Protein AF-A0A2K3MFC3-F1 (afdb_monomer)

Foldseek 3Di:
DALVVQQPDPPFHKAQQQDDPVQFDADPVRDTHGHDSVPIDTLPDDDPDQDDDDDPSCPLFDVCSVVVHDDDNCRVVSSVVVRCVVVVVVVVVVVVVVVVVVPPDPPDDDDDDDDDDDDD

Solvent-accessible surface area (backbone atoms only — not comparable to full-atom values): 7771 Å² total; per-residue (Å²): 109,66,69,58,54,35,50,68,34,79,100,45,30,40,34,51,75,57,55,48,72,89,30,52,41,70,48,98,88,67,50,79,41,80,47,71,64,90,69,41,45,47,72,81,55,84,70,97,66,80,84,80,76,62,79,79,67,44,79,38,50,32,69,48,61,75,69,71,48,90,81,65,65,62,41,46,53,49,9,49,52,52,50,49,61,62,52,50,62,57,57,56,52,58,52,56,57,56,58,66,66,70,72,79,80,84,84,86,82,81,90,79,90,88,84,84,90,85,90,131

Sequence (120 aa):
RGVGYLHENKPSPIIHRDLEPSNILRDDSGHLKVADFGVSKLLAVKEDKPLTCQDTSCRYVAPEVFKQEEYDTKVDVFSFALILQEVTPLLIQELRVKDARCSDSSFLDSTNPGRGEGNS

Secondary structure (DSSP, 8-state):
-HHHHHHT-SSS-EE-----GGGEEE-TTS-EEE---TT-EETTS--SS-----GGGGGGS-HHHHTT----THHHHHHHHHHHHHHHHHHHHHHHHHHHTSSSS---------------

Nearest PDB structures (foldseek):
  8peh-assembly1_B  TM=8.263E-01  e=2.819E-05  Lotus japonicus
  2xyn-assembly2_B  TM=8.200E-01  e=1.642E-03  Homo sapiens
  8udu-assembly2_B  TM=8.231E-01  e=3.460E-03  Homo sapiens
  3kf4-assembly1_A  TM=7.398E-01  e=1.253E-03  Mus musculus
  2qoh-assembly2_B  TM=7.504E-01  e=2.305E-03  Mus musculus

Radius of gyration: 27.28 Å; Cα contacts (8 Å, |Δi|>4): 113; chains: 1; bounding box: 63×29×90 Å

InterPro domains:
  IPR000719 Protein kinase domain [PF00069] (1-87)
  IPR000719 Protein kinase domain [PS50011] (1-120)
  IPR011009 Protein kinase-like domain superfamily [SSF56112] (1-87)
  IPR051681 Serine/Threonine Kinases and Pseudokinases [PTHR44329] (1-88)

Mean predicted aligned error: 12.66 Å

Structure (mmCIF, N/CA/C/O backbone):
data_AF-A0A2K3MFC3-F1
#
_entry.id   AF-A0A2K3MFC3-F1
#
loop_
_atom_site.group_PDB
_atom_site.id
_atom_site.type_symbol
_atom_site.label_atom_id
_atom_site.label_alt_id
_atom_site.label_comp_id
_atom_site.label_asym_id
_atom_site.label_entity_id
_atom_site.label_seq_id
_atom_site.pdbx_PDB_ins_code
_atom_site.Cartn_x
_atom_site.Cartn_y
_atom_site.Cartn_z
_atom_site.occupancy
_atom_site.B_iso_or_equiv
_atom_site.auth_seq_id
_atom_site.auth_comp_id
_atom_site.auth_asym_id
_atom_site.auth_atom_id
_atom_site.pdbx_PDB_model_num
ATOM 1 N N . ARG A 1 1 ? 1.837 6.239 -6.730 1.00 81.44 1 ARG A N 1
ATOM 2 C CA . ARG A 1 1 ? 0.476 6.810 -6.904 1.00 81.44 1 ARG A CA 1
ATOM 3 C C . ARG A 1 1 ? -0.606 5.907 -6.310 1.00 81.44 1 ARG A C 1
ATOM 5 O O . ARG A 1 1 ? -1.406 6.442 -5.570 1.00 81.44 1 ARG A O 1
ATOM 12 N N . GLY A 1 2 ? -0.608 4.587 -6.553 1.00 90.75 2 GLY A N 1
ATOM 13 C CA . GLY A 1 2 ? -1.617 3.667 -5.988 1.00 90.75 2 GLY A CA 1
ATOM 14 C C . GLY A 1 2 ? -1.753 3.725 -4.459 1.00 90.75 2 GLY A C 1
ATOM 15 O O . GLY A 1 2 ? -2.784 4.153 -3.965 1.00 90.75 2 GLY A O 1
ATOM 16 N N . VAL A 1 3 ? -0.694 3.389 -3.714 1.00 93.50 3 VAL A N 1
ATOM 17 C CA . VAL A 1 3 ? -0.711 3.415 -2.233 1.00 93.50 3 VAL A CA 1
ATOM 18 C C . VAL A 1 3 ? -1.035 4.809 -1.676 1.00 93.50 3 VAL A C 1
ATOM 20 O O . VAL A 1 3 ? -1.882 4.946 -0.804 1.00 93.50 3 VAL A O 1
ATOM 23 N N . GLY A 1 4 ? -0.437 5.861 -2.248 1.00 94.88 4 GLY A N 1
ATOM 24 C CA . GLY A 1 4 ? -0.735 7.243 -1.850 1.00 94.88 4 GLY A CA 1
ATOM 25 C C . GLY A 1 4 ? -2.217 7.608 -1.993 1.00 94.88 4 GLY A C 1
ATOM 26 O O . GLY A 1 4 ? -2.772 8.236 -1.101 1.00 94.88 4 GLY A O 1
ATOM 27 N N . TYR A 1 5 ? -2.887 7.138 -3.050 1.00 95.25 5 TYR A N 1
ATOM 28 C CA . TYR A 1 5 ? -4.325 7.355 -3.234 1.00 95.25 5 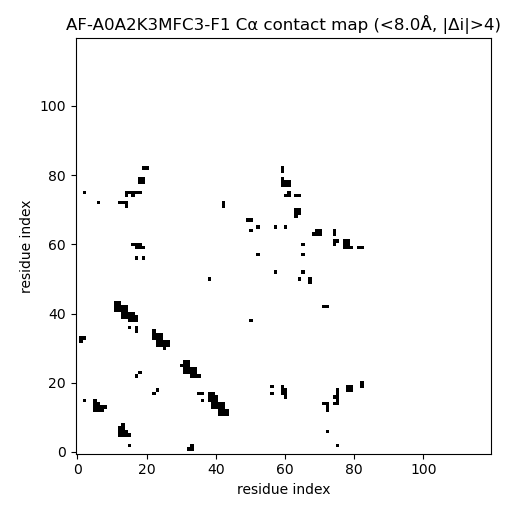TYR A CA 1
ATOM 29 C C . TYR A 1 5 ? -5.167 6.711 -2.120 1.00 95.25 5 TYR A C 1
ATOM 31 O O . TYR A 1 5 ? -6.134 7.312 -1.659 1.00 95.25 5 TYR A O 1
ATOM 39 N N . LEU A 1 6 ? -4.784 5.519 -1.648 1.00 95.25 6 LEU A N 1
ATOM 40 C CA . LEU A 1 6 ? -5.455 4.858 -0.521 1.00 95.25 6 LEU A CA 1
ATOM 41 C C . LEU A 1 6 ? -5.282 5.656 0.777 1.00 95.25 6 LEU A C 1
ATOM 43 O O . LEU A 1 6 ? -6.235 5.850 1.531 1.00 95.25 6 LEU A O 1
ATOM 47 N N . HIS A 1 7 ? -4.071 6.160 1.016 1.00 95.88 7 HIS A N 1
ATOM 48 C CA . HIS A 1 7 ? -3.730 6.904 2.231 1.00 95.88 7 HIS A CA 1
ATOM 49 C C . HIS A 1 7 ? -4.354 8.304 2.266 1.00 95.88 7 HIS A C 1
ATOM 51 O O . HIS A 1 7 ? -4.666 8.812 3.338 1.00 95.88 7 HIS A O 1
ATOM 57 N N . GLU A 1 8 ? -4.580 8.914 1.104 1.00 96.00 8 GLU A N 1
ATOM 58 C CA . GLU A 1 8 ? -5.242 10.216 0.958 1.00 96.00 8 GLU A CA 1
ATOM 59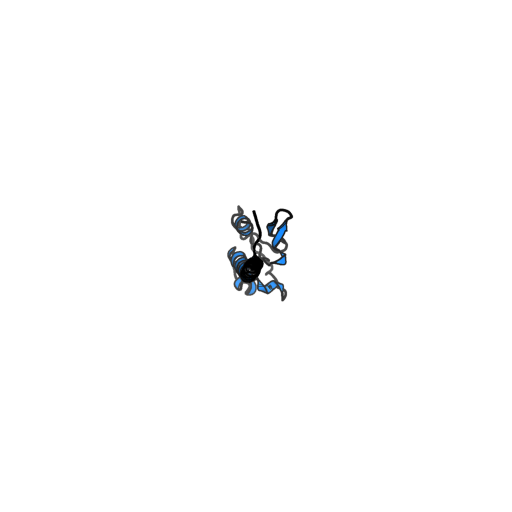 C C . GLU A 1 8 ? -6.780 10.125 0.968 1.00 96.00 8 GLU A C 1
ATOM 61 O O . GLU A 1 8 ? -7.459 11.157 0.921 1.00 96.00 8 GLU A O 1
ATOM 66 N N . ASN A 1 9 ? -7.345 8.912 1.044 1.00 94.62 9 ASN A N 1
ATOM 67 C CA . ASN A 1 9 ? -8.788 8.698 1.061 1.00 94.62 9 ASN A CA 1
ATOM 68 C C . ASN A 1 9 ? -9.470 9.456 2.215 1.00 94.62 9 ASN A C 1
ATOM 70 O O . ASN A 1 9 ? -8.984 9.500 3.348 1.00 94.62 9 ASN A O 1
ATOM 74 N N . LYS A 1 10 ? -10.644 10.030 1.931 1.00 91.94 10 LYS A N 1
ATOM 75 C CA . LYS A 1 10 ? -11.470 10.766 2.899 1.00 91.94 10 LYS A CA 1
ATOM 76 C C . LYS A 1 10 ? -12.835 10.087 3.051 1.00 91.94 10 LYS A C 1
ATOM 78 O O . LYS A 1 10 ? -13.364 9.593 2.059 1.00 91.94 10 LYS A O 1
ATOM 83 N N . PRO A 1 11 ? -13.435 10.073 4.257 1.00 91.88 11 PRO A N 1
ATOM 84 C CA . PRO A 1 11 ? -13.025 10.785 5.475 1.00 91.88 11 PRO A CA 1
ATOM 85 C C . PRO A 1 11 ? -11.894 10.111 6.265 1.00 91.88 11 PRO A C 1
ATOM 87 O O . PRO A 1 11 ? -11.382 10.711 7.206 1.00 91.88 11 PRO A O 1
ATOM 90 N N . SER A 1 12 ? -11.506 8.887 5.904 1.00 93.00 12 SER A N 1
ATOM 91 C CA . SER A 1 12 ? -10.476 8.126 6.609 1.00 93.00 12 SER A CA 1
ATOM 92 C C . SER A 1 12 ? -9.532 7.424 5.626 1.00 93.00 12 SER A C 1
ATOM 94 O O . SER A 1 12 ? -10.026 6.850 4.648 1.00 93.00 12 SER A O 1
ATOM 96 N N . PRO A 1 13 ? -8.212 7.421 5.894 1.00 96.06 13 PRO A N 1
ATOM 97 C CA . PRO A 1 13 ? -7.241 6.660 5.117 1.00 96.06 13 PRO A CA 1
ATOM 98 C C . PRO A 1 13 ? -7.575 5.168 5.063 1.00 96.06 13 PRO A C 1
ATOM 100 O O . PRO A 1 13 ? -8.015 4.583 6.058 1.00 96.06 13 PRO A O 1
ATOM 103 N N . ILE A 1 14 ? -7.314 4.550 3.913 1.00 95.44 14 ILE A N 1
ATOM 104 C CA . ILE A 1 14 ? -7.379 3.099 3.724 1.00 95.44 14 ILE A CA 1
ATOM 105 C C . ILE A 1 14 ? -5.962 2.543 3.842 1.00 95.44 14 ILE A C 1
ATOM 107 O O . ILE A 1 14 ? -5.054 3.029 3.175 1.00 95.44 14 ILE A O 1
ATOM 111 N N . ILE A 1 15 ? -5.782 1.518 4.668 1.00 95.12 15 ILE A N 1
ATOM 112 C CA . ILE A 1 15 ? -4.528 0.777 4.825 1.00 95.12 15 ILE A CA 1
ATOM 113 C C . ILE A 1 15 ? -4.698 -0.572 4.132 1.00 95.12 15 ILE A C 1
ATOM 115 O O . ILE A 1 15 ? -5.662 -1.284 4.422 1.00 95.12 15 ILE A O 1
ATOM 119 N N . HIS A 1 16 ? -3.776 -0.921 3.237 1.00 94.94 16 HIS A N 1
ATOM 120 C CA . HIS A 1 16 ? -3.846 -2.147 2.447 1.00 94.94 16 HIS A CA 1
ATOM 121 C C . HIS A 1 16 ? -3.553 -3.397 3.284 1.00 94.94 16 HIS A C 1
ATOM 123 O O . HIS A 1 16 ? -4.322 -4.354 3.249 1.00 94.94 16 HIS A O 1
ATOM 129 N N . ARG A 1 17 ? -2.469 -3.352 4.073 1.00 92.31 17 ARG A N 1
ATOM 130 C CA . ARG A 1 17 ? -1.980 -4.388 5.009 1.00 92.31 17 ARG A CA 1
ATOM 131 C C . ARG A 1 17 ? -1.459 -5.691 4.402 1.00 92.31 17 ARG A C 1
ATOM 133 O O . ARG A 1 17 ? -0.820 -6.444 5.125 1.00 92.31 17 ARG 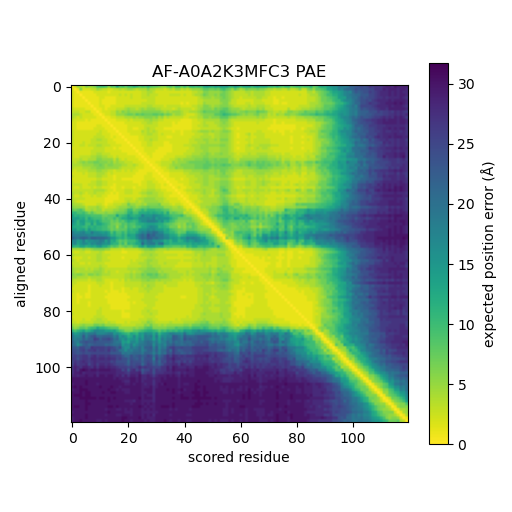A O 1
ATOM 140 N N . ASP A 1 18 ? -1.667 -5.909 3.107 1.00 91.56 18 ASP A N 1
ATOM 141 C CA . ASP A 1 18 ? -1.151 -7.079 2.377 1.00 91.56 18 ASP A CA 1
ATOM 142 C C . ASP A 1 18 ? -0.433 -6.688 1.079 1.00 91.56 18 ASP A C 1
ATOM 144 O O . ASP A 1 18 ? -0.768 -7.112 -0.025 1.00 91.56 18 ASP A O 1
ATOM 148 N N . LEU A 1 19 ? 0.488 -5.728 1.181 1.00 93.31 19 LEU A N 1
ATOM 149 C CA . LEU A 1 19 ? 1.302 -5.335 0.034 1.00 93.31 19 LEU A CA 1
ATOM 150 C C . LEU A 1 19 ? 2.461 -6.315 -0.136 1.00 93.31 19 LEU A C 1
ATOM 152 O O . LEU A 1 19 ? 3.447 -6.258 0.593 1.00 93.31 19 LEU A O 1
ATOM 156 N N . GLU A 1 20 ? 2.364 -7.144 -1.166 1.00 91.56 20 GLU A N 1
ATOM 157 C CA . GLU A 1 20 ? 3.417 -8.052 -1.613 1.00 91.56 20 GLU A CA 1
ATOM 158 C C . GLU A 1 20 ? 3.505 -8.077 -3.152 1.00 91.56 20 GLU A C 1
ATOM 160 O O . GLU A 1 20 ? 2.584 -7.604 -3.828 1.00 91.56 20 GLU A O 1
ATOM 165 N N . PRO A 1 21 ? 4.600 -8.588 -3.750 1.00 91.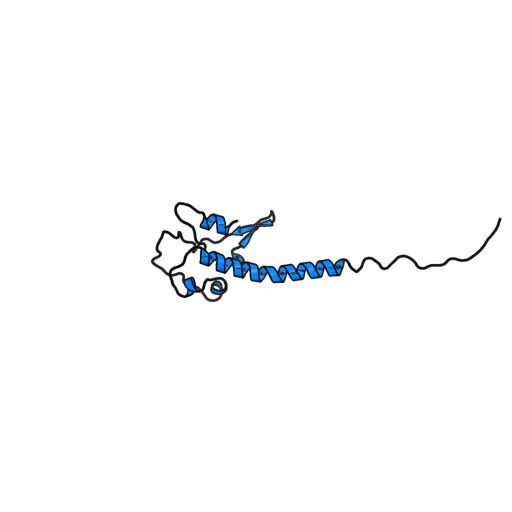19 21 PRO A N 1
ATOM 166 C CA . PRO A 1 21 ? 4.781 -8.568 -5.200 1.00 91.19 21 PRO A CA 1
ATOM 167 C C . PRO A 1 21 ? 3.648 -9.229 -5.999 1.00 91.19 21 PRO A C 1
ATOM 169 O O . PRO A 1 21 ? 3.335 -8.743 -7.085 1.00 91.19 21 PRO A O 1
ATOM 172 N N . SER A 1 22 ? 3.000 -10.282 -5.485 1.00 90.81 22 SER A N 1
ATOM 173 C CA . SER A 1 22 ? 1.860 -10.929 -6.162 1.00 90.81 22 SER A CA 1
ATOM 174 C C . SER A 1 22 ? 0.622 -10.034 -6.246 1.00 90.81 22 SER A C 1
ATOM 176 O O . SER A 1 22 ? -0.179 -10.189 -7.167 1.00 90.81 22 SER A O 1
ATOM 178 N N . ASN A 1 23 ? 0.496 -9.069 -5.332 1.00 93.12 23 ASN A N 1
ATOM 179 C CA . ASN A 1 23 ? -0.620 -8.127 -5.251 1.00 93.12 23 ASN A CA 1
ATOM 180 C C . ASN A 1 23 ? -0.354 -6.833 -6.044 1.00 93.12 23 ASN A C 1
ATOM 182 O O . ASN A 1 23 ? -1.180 -5.917 -6.059 1.00 93.12 23 ASN A O 1
ATOM 186 N N . ILE A 1 24 ? 0.778 -6.750 -6.752 1.00 93.19 24 ILE A N 1
ATOM 187 C CA . ILE A 1 24 ? 1.088 -5.669 -7.691 1.00 93.19 24 ILE A CA 1
ATOM 188 C C . ILE A 1 24 ? 0.963 -6.202 -9.120 1.00 93.19 24 ILE A C 1
ATOM 190 O O . ILE A 1 24 ? 1.883 -6.792 -9.683 1.00 93.19 24 ILE 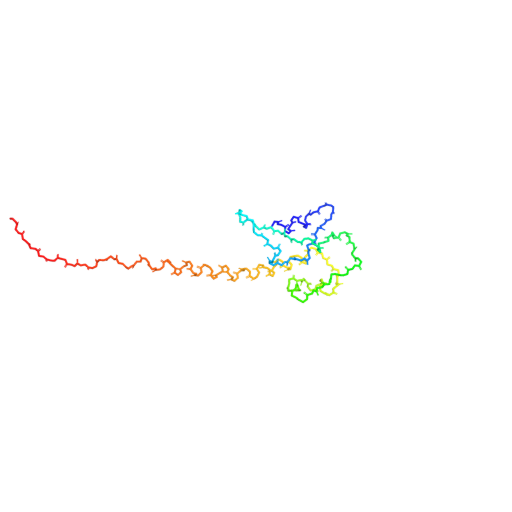A O 1
ATOM 194 N N . LEU A 1 25 ? -0.193 -5.962 -9.734 1.00 93.56 25 LEU A N 1
ATOM 195 C CA . LEU A 1 25 ? -0.508 -6.449 -11.073 1.00 93.56 25 LEU A CA 1
ATOM 196 C C . LEU A 1 25 ? -0.037 -5.471 -12.147 1.00 93.56 25 LEU A C 1
ATOM 198 O O . LEU A 1 25 ? -0.055 -4.256 -11.950 1.00 93.56 25 LEU A O 1
ATOM 202 N N . ARG A 1 26 ? 0.321 -5.995 -13.320 1.00 93.62 26 ARG A N 1
ATOM 203 C CA . ARG A 1 26 ? 0.637 -5.203 -14.514 1.00 93.62 26 ARG A CA 1
ATOM 204 C C . ARG A 1 26 ? -0.489 -5.348 -15.531 1.00 93.62 26 ARG A C 1
ATOM 206 O O . ARG A 1 26 ? -0.849 -6.469 -15.872 1.00 93.62 26 ARG A O 1
ATOM 213 N N . ASP A 1 27 ? -1.034 -4.232 -16.006 1.00 93.00 27 ASP A N 1
ATOM 214 C CA . ASP A 1 27 ? -2.024 -4.245 -17.087 1.00 93.00 27 ASP A CA 1
ATOM 215 C C . ASP A 1 27 ? -1.378 -4.290 -18.485 1.00 93.00 27 ASP A C 1
ATOM 217 O O . ASP A 1 27 ? -0.157 -4.176 -18.628 1.00 93.00 27 ASP A O 1
ATOM 221 N N . ASP A 1 28 ? -2.203 -4.437 -19.527 1.00 94.31 28 ASP A N 1
ATOM 222 C CA . ASP A 1 28 ? -1.751 -4.544 -20.925 1.00 94.31 28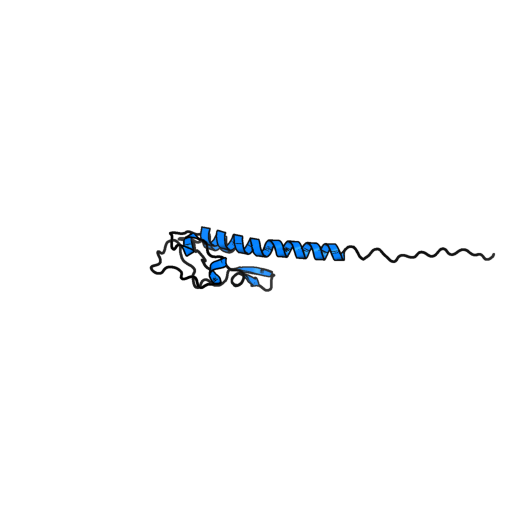 ASP A CA 1
ATOM 223 C C . ASP A 1 28 ? -1.014 -3.290 -21.420 1.00 94.31 28 ASP A C 1
ATOM 225 O O . ASP A 1 28 ? -0.142 -3.367 -22.284 1.00 94.31 28 ASP A O 1
ATOM 229 N N . SER A 1 29 ? -1.319 -2.127 -20.837 1.00 94.69 29 SER A N 1
ATOM 230 C CA . SER A 1 29 ? -0.604 -0.871 -21.099 1.00 94.69 29 SER A CA 1
ATOM 231 C C . SER A 1 29 ? 0.712 -0.743 -20.323 1.00 94.69 29 SER A C 1
ATOM 233 O O . SER A 1 29 ? 1.443 0.232 -20.487 1.00 94.69 29 SER A O 1
ATOM 235 N N . GLY A 1 30 ? 1.043 -1.735 -19.497 1.00 89.62 30 GLY A N 1
ATOM 236 C CA . GLY A 1 30 ? 2.256 -1.780 -18.697 1.00 89.62 30 GLY A CA 1
ATOM 237 C C . GLY A 1 30 ? 2.195 -0.974 -17.402 1.00 89.62 30 GLY A C 1
ATOM 238 O O . GLY A 1 30 ? 3.238 -0.798 -16.770 1.00 89.62 30 GLY A O 1
ATOM 239 N N . HIS A 1 31 ? 1.018 -0.506 -16.984 1.00 91.38 31 HIS A N 1
ATOM 240 C CA . HIS A 1 31 ? 0.842 0.188 -15.714 1.00 91.38 31 HIS A CA 1
ATOM 241 C C . HIS A 1 31 ? 0.704 -0.801 -14.558 1.00 91.38 31 HIS A C 1
ATOM 243 O O . HIS A 1 31 ? 0.047 -1.836 -14.676 1.00 91.38 31 HIS A O 1
ATOM 249 N N . LEU A 1 32 ? 1.295 -0.444 -13.417 1.00 92.19 32 LEU A N 1
ATOM 250 C CA . LEU A 1 32 ? 1.167 -1.208 -12.180 1.00 92.19 32 LEU A CA 1
ATOM 251 C C . LEU A 1 32 ? -0.096 -0.809 -11.409 1.00 92.19 32 LEU A C 1
ATOM 253 O O . LEU A 1 32 ? -0.386 0.382 -11.251 1.00 92.19 32 LEU A O 1
ATOM 257 N N . LYS A 1 33 ? -0.814 -1.804 -10.888 1.00 93.69 33 LYS A N 1
ATOM 258 C CA . LYS A 1 33 ? -2.043 -1.662 -10.102 1.00 93.69 33 LYS A CA 1
ATOM 259 C C . LYS A 1 33 ? -1.935 -2.456 -8.808 1.00 93.69 33 LYS A C 1
ATOM 261 O O . LYS A 1 33 ? -1.431 -3.571 -8.805 1.00 93.69 33 LYS A O 1
ATOM 266 N N . VAL A 1 34 ? -2.427 -1.862 -7.727 1.00 94.56 34 VAL A N 1
ATOM 267 C CA . VAL A 1 34 ? -2.563 -2.537 -6.432 1.00 94.56 34 VAL A CA 1
ATOM 268 C C . VAL A 1 34 ? -3.830 -3.392 -6.473 1.00 94.56 34 VAL A C 1
ATOM 270 O O . VAL A 1 34 ? -4.871 -2.907 -6.926 1.00 94.56 34 VAL A O 1
ATOM 273 N N . ALA A 1 35 ? -3.727 -4.643 -6.045 1.00 93.75 35 A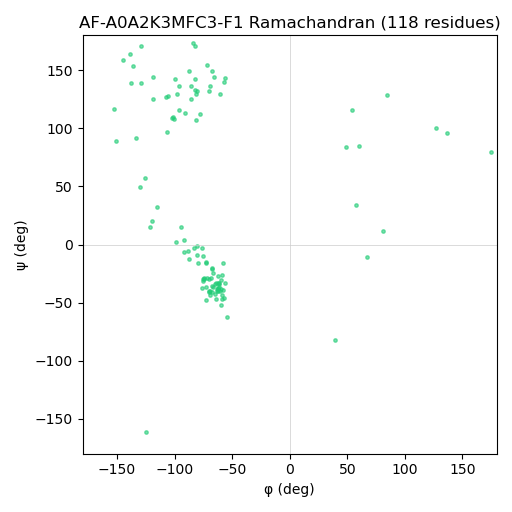LA A N 1
ATOM 274 C CA . ALA A 1 35 ? -4.803 -5.624 -6.004 1.00 93.75 35 ALA A CA 1
ATOM 275 C C . ALA A 1 35 ? -4.894 -6.282 -4.619 1.00 93.75 35 ALA A C 1
ATOM 277 O O . ALA A 1 35 ? -4.006 -6.112 -3.800 1.00 93.75 35 ALA A O 1
ATOM 278 N N . ASP A 1 36 ? -5.968 -7.047 -4.418 1.00 91.88 36 ASP A N 1
ATOM 279 C CA . ASP A 1 36 ? -6.299 -7.783 -3.191 1.00 91.88 36 ASP A CA 1
ATOM 280 C C . ASP A 1 36 ? -6.488 -6.931 -1.921 1.00 91.88 36 ASP A C 1
ATOM 282 O O . ASP A 1 36 ? -5.624 -6.780 -1.066 1.00 91.88 36 ASP A O 1
ATOM 286 N N . PHE A 1 37 ? -7.710 -6.421 -1.765 1.00 93.19 37 PHE A N 1
ATOM 287 C CA . PHE A 1 37 ? -8.123 -5.635 -0.602 1.00 93.19 37 PHE A CA 1
ATOM 288 C C . PHE A 1 37 ? -8.797 -6.491 0.483 1.00 93.19 37 PHE A C 1
ATOM 290 O O . PHE A 1 37 ? -9.469 -5.944 1.362 1.00 93.19 37 PHE A O 1
ATOM 297 N N . GLY A 1 38 ? -8.667 -7.825 0.425 1.00 89.56 38 GLY A N 1
ATOM 298 C CA . GLY A 1 38 ? -9.384 -8.757 1.306 1.00 89.56 38 GLY A CA 1
ATOM 299 C C . GLY A 1 38 ? -9.109 -8.538 2.795 1.00 89.56 38 GLY A C 1
ATOM 300 O O . GLY A 1 38 ? -9.969 -8.807 3.634 1.00 89.56 38 GLY A O 1
ATOM 301 N N . VAL A 1 39 ? -7.941 -7.979 3.111 1.00 89.19 39 VAL A N 1
ATOM 302 C CA . VAL A 1 39 ? -7.533 -7.614 4.470 1.00 89.19 39 VAL A CA 1
ATOM 303 C C . VAL A 1 39 ? -7.251 -6.121 4.621 1.00 89.19 39 VAL A C 1
ATOM 305 O O . VAL A 1 39 ? -6.590 -5.719 5.569 1.00 89.19 39 VAL A O 1
ATOM 308 N N . SER A 1 40 ? -7.746 -5.250 3.745 1.00 92.50 40 SER A N 1
ATOM 309 C CA . SER A 1 40 ? -7.592 -3.800 3.934 1.00 92.50 40 SER A CA 1
ATOM 310 C C . SER A 1 40 ? -8.476 -3.269 5.069 1.00 92.50 40 SER A C 1
ATOM 312 O O . SER A 1 40 ? -9.510 -3.856 5.382 1.00 92.50 40 SER A O 1
ATOM 314 N N . LYS A 1 41 ? -8.096 -2.143 5.691 1.00 91.56 41 LYS A N 1
ATOM 315 C CA . LYS A 1 41 ? -8.922 -1.474 6.717 1.00 91.56 41 LYS A CA 1
ATOM 316 C C . LYS A 1 41 ? -8.990 0.035 6.553 1.00 91.56 41 LYS A C 1
ATOM 318 O O . LYS A 1 41 ? -8.047 0.665 6.084 1.00 91.56 41 LYS A O 1
ATOM 323 N N . LEU A 1 42 ? -10.079 0.626 7.038 1.00 92.94 42 LEU A N 1
ATOM 324 C CA . LEU A 1 42 ? -10.160 2.066 7.284 1.00 92.94 42 LEU A CA 1
ATOM 325 C C . LEU A 1 42 ? -9.497 2.385 8.623 1.00 92.94 42 LEU A C 1
ATOM 327 O O . LEU A 1 42 ? -9.836 1.775 9.634 1.00 92.94 42 LEU A O 1
ATOM 331 N N . LEU A 1 43 ? -8.593 3.363 8.658 1.00 89.12 43 LEU A N 1
ATOM 332 C CA . LEU A 1 43 ? -7.862 3.721 9.880 1.00 89.12 43 LEU A CA 1
ATOM 333 C C . LEU A 1 43 ? -8.794 4.157 11.030 1.00 89.12 43 LEU A C 1
ATOM 335 O O . LEU A 1 43 ? -8.489 3.915 12.192 1.00 89.12 43 LEU A O 1
ATOM 339 N N . ALA A 1 44 ? -9.946 4.762 10.720 1.00 89.31 44 ALA A N 1
ATOM 340 C CA . ALA A 1 44 ? -10.936 5.174 11.719 1.00 89.31 44 ALA A CA 1
ATOM 341 C C . ALA A 1 44 ? -11.717 4.005 12.348 1.00 89.31 44 ALA A C 1
ATOM 343 O O . ALA A 1 44 ? -12.387 4.197 13.363 1.00 89.31 44 ALA A O 1
ATOM 344 N N . VAL A 1 45 ? -11.663 2.810 11.754 1.00 84.38 45 VAL A N 1
ATOM 345 C CA . VAL A 1 45 ? -12.384 1.631 12.237 1.00 84.38 45 VAL A CA 1
ATOM 346 C C . VAL A 1 45 ? -11.434 0.800 13.093 1.00 84.38 45 VAL A C 1
ATOM 348 O O . VAL A 1 45 ? -10.433 0.274 12.603 1.00 84.38 45 VAL A O 1
ATOM 351 N N . LYS A 1 46 ? -11.745 0.680 14.388 1.00 79.00 46 LYS A N 1
ATOM 352 C CA . LYS A 1 46 ? -11.084 -0.305 15.249 1.00 79.00 46 LYS A CA 1
ATOM 353 C C . LYS A 1 46 ? -11.542 -1.698 14.835 1.00 79.00 46 LYS A C 1
ATOM 355 O O . LYS A 1 46 ? -12.733 -1.927 14.657 1.00 79.00 46 LYS A O 1
ATOM 360 N N . GLU A 1 47 ? -10.590 -2.606 14.675 1.00 72.94 47 GLU A N 1
ATOM 361 C CA . GLU A 1 47 ? -10.889 -4.004 14.403 1.00 72.94 47 GLU A CA 1
ATOM 362 C C . GLU A 1 47 ? -10.858 -4.811 15.689 1.00 72.94 47 GLU A C 1
ATOM 364 O O . GLU A 1 47 ? -9.929 -4.694 16.486 1.00 72.94 47 GLU A O 1
ATOM 369 N N . ASP A 1 48 ? -11.854 -5.677 15.843 1.00 69.00 48 ASP A N 1
ATOM 370 C CA . ASP A 1 48 ? -11.947 -6.589 16.982 1.00 69.00 48 ASP A CA 1
ATOM 371 C C . ASP A 1 48 ? -11.042 -7.820 16.820 1.00 69.00 48 ASP A C 1
ATOM 373 O O . ASP A 1 48 ? -10.799 -8.550 17.781 1.00 69.00 48 ASP A O 1
ATOM 377 N N . LYS A 1 49 ? -10.558 -8.083 15.598 1.00 72.00 49 LYS A N 1
ATOM 378 C CA . LYS A 1 49 ? -9.714 -9.237 15.278 1.00 72.00 49 LYS A CA 1
ATOM 379 C C . LYS A 1 49 ? -8.354 -8.777 14.758 1.00 72.00 49 LYS A C 1
ATOM 381 O O . LYS A 1 49 ? -8.319 -8.045 13.771 1.00 72.00 49 LYS A O 1
ATOM 386 N N . PRO A 1 50 ? -7.244 -9.222 15.370 1.00 71.31 50 PRO A N 1
ATOM 387 C CA . PRO A 1 50 ? -5.922 -8.935 14.845 1.00 71.31 50 PRO A CA 1
ATOM 388 C C . PRO A 1 50 ? -5.708 -9.663 13.516 1.00 71.31 50 PRO A C 1
ATOM 390 O O . PRO A 1 50 ? -6.225 -10.762 13.291 1.00 71.31 50 PRO A O 1
ATOM 393 N N . LEU A 1 51 ? -4.897 -9.062 12.647 1.00 76.69 51 LEU A N 1
ATOM 394 C CA . LEU A 1 51 ? -4.431 -9.736 11.443 1.00 76.69 51 LEU A CA 1
ATOM 395 C C . LEU A 1 51 ? -3.636 -10.978 11.830 1.00 76.69 51 LEU A C 1
ATOM 397 O O . LEU A 1 51 ? -2.736 -10.926 12.668 1.00 76.69 51 LEU A O 1
ATOM 401 N N . THR A 1 52 ? -3.993 -12.105 11.224 1.00 68.25 52 THR A N 1
ATOM 402 C CA . THR A 1 52 ? -3.305 -13.373 11.449 1.00 68.25 52 THR A CA 1
ATOM 403 C C . THR A 1 52 ? -2.383 -13.608 10.268 1.00 68.25 52 THR A C 1
ATOM 405 O O . THR A 1 52 ? -2.850 -13.835 9.157 1.00 68.25 52 THR A O 1
ATOM 408 N N . CYS A 1 53 ? -1.078 -13.506 10.496 1.00 66.94 53 CYS A N 1
ATOM 409 C CA . CYS A 1 53 ? -0.102 -13.7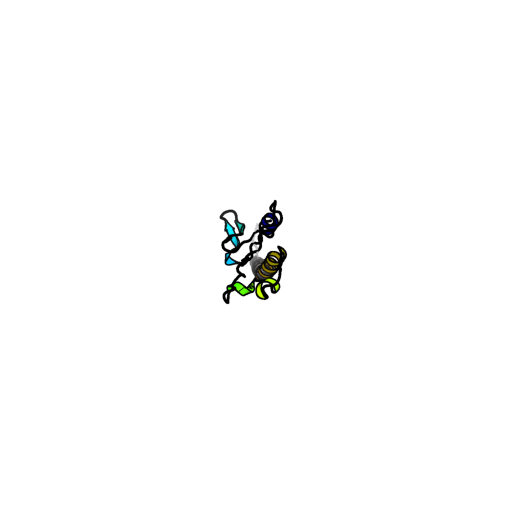18 9.442 1.00 66.94 53 CYS A CA 1
ATOM 410 C C . CYS A 1 53 ? 0.231 -15.211 9.317 1.00 66.94 53 CYS A C 1
ATOM 412 O O . CYS A 1 53 ? 0.605 -15.841 10.308 1.00 66.94 53 CYS A O 1
ATOM 414 N N . GLN A 1 54 ? 0.083 -15.784 8.118 1.00 59.62 54 GLN A N 1
ATOM 415 C CA . GLN A 1 54 ? 0.497 -17.158 7.822 1.00 59.62 54 GLN A CA 1
ATOM 416 C C . GLN A 1 54 ? 1.841 -17.150 7.085 1.00 59.62 54 GLN A C 1
ATOM 418 O O . GLN A 1 54 ? 1.927 -16.767 5.921 1.00 59.62 54 GLN A O 1
ATOM 423 N N . ASP A 1 55 ? 2.875 -17.570 7.815 1.00 59.94 55 ASP A N 1
ATOM 424 C CA . ASP A 1 55 ? 4.218 -17.990 7.388 1.00 59.94 55 ASP A CA 1
ATOM 425 C C . ASP A 1 55 ? 4.862 -17.168 6.246 1.00 59.94 55 ASP A C 1
ATOM 427 O O . ASP A 1 55 ? 5.644 -16.250 6.496 1.00 59.94 55 ASP A O 1
ATOM 431 N N . THR A 1 56 ? 4.533 -17.455 4.983 1.00 58.47 56 THR A N 1
ATOM 432 C CA . THR A 1 56 ? 5.147 -16.825 3.803 1.00 58.47 56 THR A CA 1
ATOM 433 C C . THR A 1 56 ? 4.683 -15.393 3.543 1.00 58.47 56 THR A C 1
ATOM 435 O O . THR A 1 56 ? 5.466 -14.598 3.026 1.00 58.47 56 THR A O 1
ATOM 438 N N . SER A 1 57 ? 3.456 -15.044 3.936 1.00 62.12 57 SER A N 1
ATOM 439 C CA . SER A 1 57 ? 2.884 -13.698 3.742 1.00 62.12 57 SER A CA 1
ATOM 440 C C . SER A 1 57 ? 3.524 -12.659 4.688 1.00 62.12 57 SER A C 1
ATOM 442 O O . SER A 1 57 ? 3.519 -11.459 4.431 1.00 62.12 57 SER A O 1
ATOM 444 N N . CYS A 1 58 ? 4.228 -13.102 5.740 1.00 76.94 58 CYS A N 1
ATOM 445 C CA . CYS A 1 58 ? 4.807 -12.203 6.746 1.00 76.94 58 CYS A CA 1
ATOM 446 C C . CYS A 1 58 ? 6.057 -11.449 6.290 1.00 76.94 58 CYS A C 1
ATOM 448 O O . CYS A 1 58 ? 6.505 -10.543 6.991 1.00 76.94 58 CYS A O 1
ATOM 450 N N . ARG A 1 59 ? 6.638 -11.793 5.132 1.00 88.25 59 ARG A N 1
ATOM 451 C CA . ARG A 1 59 ? 7.891 -11.181 4.662 1.00 88.25 59 ARG A CA 1
ATOM 452 C C . ARG A 1 59 ? 7.776 -9.669 4.483 1.00 88.25 59 ARG A C 1
ATOM 454 O O . ARG A 1 59 ? 8.737 -8.964 4.772 1.00 88.25 59 ARG A O 1
ATOM 461 N N . TYR A 1 60 ? 6.631 -9.192 3.998 1.00 91.38 60 TYR A N 1
ATOM 462 C CA . TYR A 1 60 ? 6.408 -7.774 3.704 1.00 91.38 60 TYR A CA 1
ATOM 463 C C . TYR A 1 60 ? 5.647 -7.054 4.825 1.00 91.38 60 TYR A C 1
ATOM 465 O O . TYR A 1 60 ? 5.369 -5.863 4.710 1.00 91.38 60 TYR A O 1
ATOM 473 N N . VAL A 1 61 ? 5.322 -7.744 5.921 1.00 91.50 61 VAL A N 1
ATOM 474 C CA . VAL A 1 61 ? 4.527 -7.199 7.025 1.00 91.50 61 VAL A CA 1
ATOM 475 C C . VAL A 1 61 ? 5.410 -6.384 7.969 1.00 91.50 61 VAL A C 1
ATOM 477 O O . VAL A 1 61 ? 6.480 -6.827 8.387 1.00 91.50 61 VAL A O 1
ATOM 480 N N . ALA A 1 62 ? 4.948 -5.185 8.326 1.00 92.06 62 ALA A N 1
ATOM 481 C CA . ALA A 1 62 ? 5.647 -4.316 9.266 1.00 92.06 62 ALA A CA 1
ATOM 482 C C . ALA A 1 62 ? 5.698 -4.931 10.682 1.00 92.06 62 ALA A C 1
ATOM 484 O O . ALA A 1 62 ? 4.739 -5.585 11.112 1.00 92.06 62 ALA A O 1
ATOM 485 N N . PRO A 1 63 ? 6.792 -4.734 11.441 1.00 91.56 63 PRO A N 1
ATOM 486 C CA . PRO A 1 63 ? 6.981 -5.388 12.735 1.00 91.56 63 PRO A CA 1
ATOM 487 C C . PRO A 1 63 ? 5.905 -5.022 13.766 1.00 91.56 63 PRO A C 1
ATOM 489 O O . PRO A 1 63 ? 5.532 -5.868 14.573 1.00 91.56 63 PRO A O 1
ATOM 492 N N . GLU A 1 64 ? 5.377 -3.803 13.739 1.00 91.56 64 GLU A N 1
ATOM 493 C CA . GLU A 1 64 ? 4.274 -3.348 14.592 1.00 91.56 64 GLU A CA 1
ATOM 494 C C . GLU A 1 64 ? 2.962 -4.101 14.311 1.00 91.56 64 GLU A C 1
ATOM 496 O O . GLU A 1 64 ? 2.222 -4.425 15.238 1.00 91.56 64 GLU A O 1
ATOM 501 N N . VAL A 1 65 ? 2.707 -4.479 13.052 1.00 89.44 65 VAL A N 1
ATOM 502 C CA . VAL A 1 65 ? 1.546 -5.308 12.684 1.00 89.44 65 VAL A CA 1
ATOM 503 C C . VAL A 1 65 ? 1.731 -6.723 13.222 1.00 89.44 65 VAL A C 1
ATOM 505 O O . VAL A 1 65 ? 0.805 -7.291 13.798 1.00 89.44 65 VAL A O 1
ATOM 508 N N . PHE A 1 66 ? 2.940 -7.273 13.090 1.00 85.06 66 PHE A N 1
ATOM 509 C CA . PHE A 1 66 ? 3.276 -8.601 13.604 1.00 85.06 66 PHE A CA 1
ATOM 510 C C . PHE A 1 66 ? 3.173 -8.681 15.134 1.00 85.06 66 PHE A C 1
ATOM 512 O O . PHE A 1 66 ? 2.686 -9.670 15.678 1.00 85.06 66 PHE A O 1
ATOM 519 N N . LYS A 1 67 ? 3.587 -7.621 15.836 1.00 86.75 67 LYS A N 1
ATOM 520 C CA . LYS A 1 67 ? 3.486 -7.503 17.298 1.00 86.75 67 LYS A CA 1
ATOM 521 C C . LYS A 1 67 ? 2.077 -7.182 17.800 1.00 86.75 67 LYS A C 1
ATOM 523 O O . LYS A 1 67 ? 1.885 -7.123 19.010 1.00 86.75 67 LYS A O 1
ATOM 528 N N . GLN A 1 68 ? 1.112 -6.988 16.898 1.00 85.56 68 GLN A N 1
ATOM 529 C CA . GLN A 1 68 ? -0.257 -6.583 17.229 1.00 85.56 68 GLN A CA 1
ATOM 530 C C . GLN A 1 68 ? -0.311 -5.252 18.004 1.00 85.56 68 GLN A C 1
ATOM 532 O O . GLN A 1 68 ? -1.169 -5.051 18.863 1.00 85.56 68 GLN A O 1
ATOM 537 N N . GLU A 1 69 ? 0.613 -4.340 17.696 1.00 88.50 69 GLU A N 1
ATOM 538 C CA . GLU A 1 69 ? 0.635 -2.977 18.229 1.00 88.50 69 GLU A CA 1
ATOM 539 C C . GLU A 1 69 ? -0.323 -2.072 17.431 1.00 88.50 69 GLU A C 1
ATOM 541 O O . GLU A 1 69 ? -0.874 -2.464 16.399 1.00 88.50 69 GLU A O 1
ATOM 546 N N . GLU A 1 70 ? -0.561 -0.846 17.904 1.00 88.62 70 GLU A N 1
ATOM 547 C CA . GLU A 1 70 ? -1.285 0.141 17.099 1.00 88.62 70 GLU A CA 1
ATOM 548 C C . GLU A 1 70 ? -0.426 0.592 15.913 1.00 88.62 70 GLU A C 1
ATOM 550 O O . GLU A 1 70 ? 0.766 0.857 16.050 1.00 88.62 70 GLU A O 1
ATOM 555 N N . TYR A 1 71 ? -1.049 0.693 14.741 1.00 92.00 71 TYR A N 1
ATOM 556 C CA . TYR A 1 71 ? -0.363 1.033 13.502 1.00 92.00 71 TYR A CA 1
ATOM 557 C C . TYR A 1 71 ? -1.231 1.894 12.585 1.00 92.00 71 TYR A C 1
ATOM 559 O O . TYR A 1 71 ? -2.464 1.900 12.670 1.00 92.00 71 TYR A O 1
ATOM 567 N N . ASP A 1 72 ? -0.569 2.600 11.673 1.00 93.50 72 ASP A N 1
ATOM 568 C CA . ASP A 1 72 ? -1.170 3.528 10.723 1.00 93.50 72 ASP A CA 1
ATOM 569 C C . ASP A 1 72 ? -0.791 3.169 9.271 1.00 93.50 72 ASP A C 1
ATOM 571 O O . ASP A 1 72 ? -0.370 2.057 8.963 1.00 93.50 72 ASP A O 1
ATOM 575 N N . THR A 1 73 ? -0.941 4.121 8.349 1.00 95.81 73 THR A N 1
ATOM 576 C CA . THR A 1 73 ? -0.573 3.972 6.931 1.00 95.81 73 THR A CA 1
ATOM 577 C C . THR A 1 73 ? 0.904 3.626 6.680 1.00 95.81 73 THR A C 1
ATOM 579 O O . THR A 1 73 ? 1.251 3.203 5.578 1.00 95.81 73 THR A O 1
ATOM 582 N N . LYS A 1 74 ? 1.801 3.797 7.664 1.00 96.25 74 LYS A N 1
ATOM 583 C CA . LYS A 1 74 ? 3.240 3.530 7.510 1.00 96.25 74 LYS A CA 1
ATOM 584 C C . LYS A 1 74 ? 3.556 2.054 7.324 1.00 96.25 74 LYS A C 1
ATOM 586 O O . LYS A 1 74 ? 4.579 1.752 6.711 1.00 96.25 74 LYS A O 1
ATOM 591 N N . VAL A 1 75 ? 2.659 1.162 7.730 1.00 95.25 75 VAL A N 1
ATOM 592 C CA . VAL A 1 75 ? 2.825 -0.278 7.502 1.00 95.25 75 VAL A CA 1
ATOM 593 C C . VAL A 1 75 ? 2.906 -0.601 6.011 1.00 95.25 75 VAL A C 1
ATOM 595 O O . VAL A 1 75 ? 3.784 -1.344 5.591 1.00 95.25 75 VAL A O 1
ATOM 598 N N . ASP A 1 76 ? 2.091 0.061 5.185 1.00 95.75 76 ASP A N 1
ATOM 599 C CA . ASP A 1 76 ? 2.122 -0.104 3.728 1.00 95.75 76 ASP A CA 1
ATOM 600 C C . ASP A 1 76 ? 3.401 0.494 3.115 1.00 95.75 76 ASP A C 1
ATOM 602 O O . ASP A 1 76 ? 3.889 0.027 2.086 1.00 95.75 76 ASP A O 1
ATOM 606 N N . VAL A 1 77 ? 3.965 1.536 3.739 1.00 96.00 77 VAL A N 1
ATOM 607 C CA . VAL A 1 77 ? 5.236 2.142 3.307 1.00 96.00 77 VAL A CA 1
ATOM 608 C C . VAL A 1 77 ? 6.396 1.183 3.561 1.00 96.00 77 VAL A C 1
ATOM 610 O O . VAL A 1 77 ? 7.273 1.056 2.707 1.00 96.00 77 VAL A O 1
ATOM 613 N N . PHE A 1 78 ? 6.384 0.490 4.701 1.00 95.38 78 PHE A N 1
ATOM 614 C CA . PHE A 1 78 ? 7.351 -0.557 5.013 1.00 95.38 78 PHE A CA 1
ATOM 615 C C . PHE A 1 78 ? 7.291 -1.685 3.976 1.00 95.38 78 PHE A C 1
ATOM 617 O O . PHE A 1 78 ? 8.307 -2.005 3.356 1.00 95.38 78 PHE A O 1
ATOM 624 N N . SER A 1 79 ? 6.096 -2.219 3.712 1.00 94.56 79 SER A N 1
ATOM 625 C CA . SER A 1 79 ? 5.888 -3.262 2.703 1.00 94.56 79 SER A CA 1
ATOM 626 C C . SER A 1 79 ? 6.365 -2.821 1.317 1.00 94.56 79 SER A C 1
ATOM 628 O O . SER A 1 79 ? 7.114 -3.532 0.647 1.00 94.56 79 SER A O 1
ATOM 630 N N . PHE A 1 80 ? 6.007 -1.602 0.903 1.00 93.75 80 PHE A N 1
ATOM 631 C CA . PHE A 1 80 ? 6.421 -1.042 -0.381 1.00 93.75 80 PHE A CA 1
ATOM 632 C C . PHE A 1 80 ? 7.945 -0.882 -0.497 1.00 93.75 80 PHE A C 1
ATOM 634 O O . PHE A 1 80 ? 8.506 -1.143 -1.561 1.00 93.75 80 PHE A O 1
ATOM 641 N N . ALA A 1 81 ? 8.633 -0.497 0.582 1.00 93.81 81 ALA A N 1
ATOM 642 C CA . ALA A 1 81 ? 10.091 -0.391 0.592 1.00 93.81 81 ALA A CA 1
ATOM 643 C C . ALA A 1 81 ? 10.772 -1.750 0.352 1.00 93.81 81 ALA A C 1
ATOM 645 O O . ALA A 1 81 ? 11.736 -1.820 -0.411 1.00 93.81 81 ALA A O 1
ATOM 646 N N . LEU A 1 82 ? 10.240 -2.829 0.935 1.00 92.88 82 LEU A N 1
ATOM 647 C CA . LEU A 1 82 ? 10.742 -4.187 0.714 1.00 92.88 82 LEU A CA 1
ATOM 648 C C . LEU A 1 82 ? 10.500 -4.670 -0.723 1.00 92.88 82 LEU A C 1
ATOM 650 O O . LEU A 1 82 ? 11.407 -5.230 -1.337 1.00 92.88 82 LEU A O 1
ATOM 654 N N . ILE A 1 83 ? 9.327 -4.378 -1.297 1.00 91.12 83 ILE A N 1
ATOM 655 C CA . ILE A 1 83 ? 9.039 -4.661 -2.715 1.00 91.12 83 ILE A CA 1
ATOM 656 C C . ILE A 1 83 ? 10.048 -3.935 -3.617 1.00 91.12 83 ILE A C 1
ATOM 658 O O . ILE A 1 83 ? 10.633 -4.536 -4.519 1.00 91.12 83 ILE A O 1
ATOM 662 N N . LEU A 1 84 ? 10.305 -2.646 -3.367 1.00 89.25 84 LEU A N 1
ATOM 663 C CA . LEU A 1 84 ? 11.296 -1.885 -4.134 1.00 89.25 84 LEU A CA 1
ATOM 664 C C . LEU A 1 84 ? 12.710 -2.454 -3.985 1.00 89.25 84 LEU A C 1
ATOM 666 O O . LEU A 1 84 ? 13.447 -2.516 -4.972 1.00 89.25 84 LEU A O 1
ATOM 670 N N . GLN A 1 85 ? 13.093 -2.874 -2.779 1.00 87.31 85 GLN A N 1
ATOM 671 C CA . GLN A 1 85 ? 14.394 -3.490 -2.528 1.00 87.31 85 GLN A CA 1
ATOM 672 C C . GLN A 1 85 ? 14.581 -4.787 -3.321 1.00 87.31 85 GLN A C 1
ATOM 674 O O . GLN A 1 85 ? 15.696 -5.064 -3.743 1.00 87.31 85 GLN A O 1
ATOM 679 N N . GLU A 1 86 ? 13.532 -5.571 -3.553 1.00 85.56 86 GLU A N 1
ATOM 680 C CA . GLU A 1 86 ? 13.616 -6.800 -4.348 1.00 85.56 86 GLU A CA 1
ATOM 681 C C . GLU A 1 86 ? 13.705 -6.520 -5.854 1.00 85.56 86 GLU A C 1
ATOM 683 O O . GLU A 1 86 ? 14.467 -7.162 -6.577 1.00 85.56 86 GLU A O 1
ATOM 688 N N . VAL A 1 87 ? 12.988 -5.498 -6.326 1.00 79.12 87 VAL A N 1
ATOM 689 C CA . VAL A 1 87 ? 12.974 -5.116 -7.745 1.00 79.12 87 VAL A CA 1
ATOM 690 C C . VAL A 1 87 ? 14.260 -4.378 -8.155 1.00 79.12 87 VAL A C 1
ATOM 692 O O . VAL A 1 87 ? 14.719 -4.512 -9.288 1.00 79.12 87 VAL A O 1
ATOM 695 N N . THR A 1 88 ? 14.891 -3.622 -7.252 1.00 72.12 88 THR A N 1
ATOM 696 C CA . THR A 1 88 ? 16.053 -2.770 -7.584 1.00 72.12 88 THR A CA 1
ATOM 697 C C . THR A 1 88 ? 17.297 -3.554 -8.055 1.00 72.12 88 THR A C 1
ATOM 699 O O . THR A 1 88 ? 17.862 -3.186 -9.088 1.00 72.12 88 THR A O 1
ATOM 702 N N . PRO A 1 89 ? 17.738 -4.645 -7.395 1.00 65.19 89 PRO A N 1
ATOM 703 C CA . PRO A 1 89 ? 18.858 -5.465 -7.860 1.00 65.19 89 PRO A CA 1
ATOM 704 C C . PRO A 1 89 ? 18.608 -6.096 -9.234 1.00 65.19 89 PRO A C 1
ATOM 706 O O . PRO A 1 89 ? 19.530 -6.181 -10.047 1.00 65.19 89 PRO A O 1
ATOM 709 N N . LEU A 1 90 ? 17.363 -6.498 -9.514 1.00 58.16 90 LEU A N 1
ATOM 710 C CA . LEU A 1 90 ? 16.974 -7.106 -10.790 1.00 58.16 90 LEU A CA 1
ATOM 711 C C . LEU A 1 90 ? 17.088 -6.105 -11.953 1.00 58.16 90 LEU A C 1
ATOM 713 O O . LEU A 1 90 ? 17.551 -6.460 -13.036 1.00 58.16 90 LEU A O 1
ATOM 717 N N . LEU A 1 91 ? 16.769 -4.828 -11.717 1.00 56.56 91 LEU A N 1
ATOM 718 C CA . LEU A 1 91 ? 16.911 -3.772 -12.726 1.00 56.56 91 LEU A CA 1
ATOM 719 C C . LEU A 1 91 ? 18.379 -3.450 -13.063 1.00 56.56 91 LEU A C 1
ATOM 721 O O . LEU A 1 91 ? 18.681 -3.073 -14.196 1.00 56.56 91 LEU A O 1
ATOM 725 N N . ILE A 1 92 ? 19.307 -3.635 -12.117 1.00 58.81 92 ILE A N 1
ATOM 726 C CA . ILE A 1 92 ? 20.747 -3.416 -12.349 1.00 58.81 92 ILE A CA 1
ATOM 727 C C . ILE A 1 92 ? 21.359 -4.552 -13.191 1.00 58.81 92 ILE A C 1
ATOM 729 O O . ILE A 1 92 ? 22.283 -4.309 -13.971 1.00 58.81 92 ILE A O 1
ATOM 733 N N . GLN A 1 93 ? 20.837 -5.782 -13.102 1.00 53.69 93 GLN A N 1
ATOM 734 C CA . GLN A 1 93 ? 21.295 -6.885 -13.959 1.00 53.69 93 GLN A CA 1
ATOM 735 C C . GLN A 1 93 ? 20.864 -6.712 -15.425 1.00 53.69 93 GLN A C 1
ATOM 737 O O . GLN A 1 93 ? 21.681 -6.916 -16.323 1.00 53.69 93 GLN A O 1
ATOM 742 N N . GLU A 1 94 ? 19.636 -6.255 -15.678 1.00 53.09 94 GLU A N 1
ATOM 743 C CA . GLU A 1 94 ? 19.130 -5.989 -17.036 1.00 53.09 94 GLU A CA 1
ATOM 744 C C . GLU A 1 94 ? 19.926 -4.898 -17.779 1.00 53.09 94 GLU A C 1
ATOM 746 O O . GLU A 1 94 ? 20.114 -4.974 -18.996 1.00 53.09 94 GLU A O 1
ATOM 751 N N . LEU A 1 95 ? 20.450 -3.899 -17.059 1.00 53.09 95 LEU A N 1
ATOM 752 C CA . LEU A 1 95 ? 21.323 -2.874 -17.643 1.00 53.09 95 LEU A CA 1
ATOM 753 C C . LEU A 1 95 ? 22.698 -3.440 -18.037 1.00 53.09 95 LEU A C 1
ATOM 755 O O . LEU A 1 95 ? 23.168 -3.170 -19.140 1.00 53.09 95 LEU A O 1
ATOM 759 N N . ARG A 1 96 ? 23.294 -4.322 -17.221 1.00 53.06 96 ARG A N 1
ATOM 760 C CA . ARG A 1 96 ? 24.577 -4.975 -17.556 1.00 53.06 96 ARG A CA 1
ATOM 761 C C . ARG A 1 96 ? 24.503 -5.877 -18.791 1.00 53.06 96 ARG A C 1
ATOM 763 O O . ARG A 1 96 ? 25.479 -5.972 -19.530 1.00 53.06 96 ARG A O 1
ATOM 770 N N . VAL A 1 97 ? 23.364 -6.524 -19.044 1.00 54.66 97 VAL A N 1
ATOM 771 C CA . VAL A 1 97 ? 23.185 -7.379 -20.235 1.00 54.66 97 VAL A CA 1
ATOM 772 C C . VAL A 1 97 ? 23.001 -6.549 -21.512 1.00 54.66 97 VAL A C 1
ATOM 774 O O . VAL A 1 97 ? 23.394 -6.984 -22.595 1.00 54.66 97 VAL A O 1
ATOM 777 N N . LYS A 1 98 ? 22.427 -5.342 -21.418 1.00 52.72 98 LYS A N 1
ATOM 778 C CA . LYS A 1 98 ? 22.287 -4.439 -22.573 1.00 52.72 98 LYS A CA 1
ATOM 779 C C . LYS A 1 98 ? 23.620 -3.814 -22.979 1.00 52.72 98 LYS A C 1
ATOM 781 O O . LYS A 1 98 ? 23.883 -3.742 -24.177 1.00 52.72 98 LYS A O 1
ATOM 786 N N . ASP A 1 99 ? 24.477 -3.483 -22.016 1.00 52.97 99 ASP A N 1
ATOM 787 C CA . ASP A 1 99 ? 25.822 -2.970 -22.303 1.00 52.97 99 ASP A CA 1
ATOM 788 C C . ASP A 1 99 ? 26.726 -4.039 -22.938 1.00 52.97 99 ASP A C 1
ATOM 790 O O . ASP A 1 99 ? 27.466 -3.742 -23.874 1.00 52.97 99 ASP A O 1
ATOM 794 N N . ALA A 1 100 ? 26.595 -5.307 -22.530 1.00 55.12 100 ALA A N 1
ATOM 795 C CA . ALA A 1 100 ? 27.376 -6.412 -23.095 1.00 55.12 100 ALA A CA 1
ATOM 796 C C . ALA A 1 100 ? 27.038 -6.745 -24.565 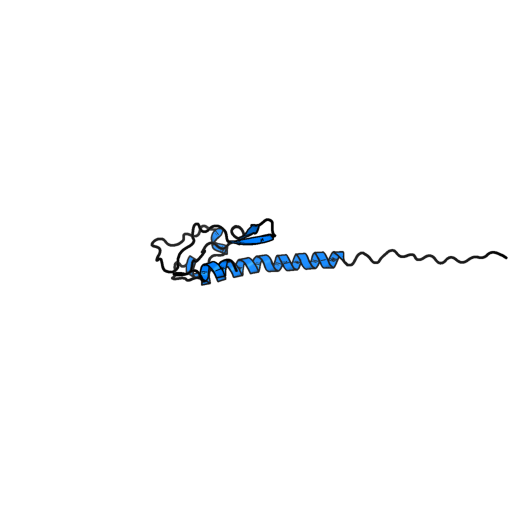1.00 55.12 100 ALA A C 1
ATOM 798 O O . ALA A 1 100 ? 27.850 -7.358 -25.250 1.00 55.12 100 ALA A O 1
ATOM 799 N N . ARG A 1 101 ? 25.864 -6.345 -25.077 1.00 52.12 101 ARG A N 1
ATOM 800 C CA . ARG A 1 101 ? 25.492 -6.542 -26.495 1.00 52.12 101 ARG A CA 1
ATOM 801 C C . ARG A 1 101 ? 25.954 -5.415 -27.418 1.00 52.12 101 ARG A C 1
ATOM 803 O O . ARG A 1 101 ? 25.888 -5.580 -28.631 1.00 52.12 101 ARG A O 1
ATOM 810 N N . CYS A 1 102 ? 26.404 -4.284 -26.875 1.00 50.50 102 CYS A N 1
ATOM 811 C CA . CYS A 1 102 ? 26.833 -3.135 -27.679 1.00 50.50 102 CYS A CA 1
ATOM 812 C C . CYS A 1 102 ? 28.323 -3.201 -28.077 1.00 50.50 102 CYS A C 1
ATOM 814 O O . CYS A 1 102 ? 28.795 -2.368 -28.843 1.00 50.50 102 CYS A O 1
ATOM 816 N N . SER A 1 103 ? 29.078 -4.183 -27.572 1.00 51.50 103 SER A N 1
ATOM 817 C CA . SER A 1 103 ? 30.530 -4.284 -27.790 1.00 51.50 103 SER A CA 1
ATOM 818 C C . SER A 1 103 ? 30.944 -5.132 -29.001 1.00 51.50 103 SER A C 1
ATOM 820 O O . SER A 1 103 ? 32.125 -5.154 -29.327 1.00 51.50 103 SER A O 1
ATOM 822 N N . ASP A 1 104 ? 30.005 -5.804 -29.676 1.00 54.12 104 ASP A N 1
ATOM 823 C CA . ASP A 1 104 ? 30.303 -6.862 -30.660 1.00 54.12 104 ASP A CA 1
ATOM 824 C C . ASP A 1 104 ? 29.873 -6.514 -32.103 1.00 54.12 104 ASP A C 1
ATOM 826 O O . ASP A 1 104 ? 29.484 -7.383 -32.881 1.00 54.12 104 ASP A O 1
ATOM 830 N N . SER A 1 105 ? 29.921 -5.231 -32.493 1.00 53.06 105 SER A N 1
ATOM 831 C CA . SER A 1 105 ? 29.605 -4.808 -33.874 1.00 53.06 105 SER A CA 1
ATOM 832 C C . SER A 1 105 ? 30.730 -4.071 -34.610 1.00 53.06 105 SER A C 1
ATOM 834 O O . SER A 1 105 ? 30.474 -3.460 -35.646 1.00 53.06 105 SER A O 1
ATOM 836 N N . SER A 1 106 ? 31.973 -4.113 -34.125 1.00 54.78 106 SER A N 1
ATOM 837 C CA . SER A 1 106 ? 33.119 -3.491 -34.807 1.00 54.78 106 SER A CA 1
ATOM 838 C C . SER A 1 106 ? 34.260 -4.478 -35.034 1.00 54.78 106 SER A C 1
ATOM 840 O O . SER A 1 106 ? 35.386 -4.264 -34.589 1.00 54.78 106 SER A O 1
ATOM 842 N N . PHE A 1 107 ? 33.987 -5.576 -35.728 1.00 49.44 107 PHE A N 1
ATOM 843 C CA . PHE A 1 107 ? 35.050 -6.369 -36.328 1.00 49.44 107 PHE A CA 1
ATOM 844 C C . PHE A 1 107 ? 34.499 -7.060 -37.564 1.00 49.44 107 PHE A C 1
ATOM 846 O O . PHE A 1 107 ? 33.920 -8.130 -37.456 1.00 49.44 107 PHE A O 1
ATOM 853 N N . LEU A 1 108 ? 34.588 -6.370 -38.703 1.00 52.53 108 LEU A N 1
ATOM 854 C CA . LEU A 1 108 ? 34.778 -6.896 -40.059 1.00 52.53 108 LEU A CA 1
ATOM 855 C C . LEU A 1 108 ? 34.674 -5.704 -41.030 1.00 52.53 108 LEU A C 1
ATOM 857 O O . LEU A 1 108 ? 33.642 -5.481 -41.651 1.00 52.53 108 LEU A O 1
ATOM 861 N N . ASP A 1 109 ? 35.756 -4.932 -41.152 1.00 44.62 109 ASP A N 1
ATOM 862 C CA . ASP A 1 109 ? 36.030 -4.206 -42.395 1.00 44.62 109 ASP A CA 1
ATOM 863 C C . ASP A 1 109 ? 37.506 -4.397 -42.785 1.00 44.62 109 ASP A C 1
ATOM 865 O O . ASP A 1 109 ? 38.420 -3.740 -42.294 1.00 44.62 109 ASP A O 1
ATOM 869 N N . SER A 1 110 ? 37.704 -5.431 -43.600 1.00 45.81 110 SER A N 1
ATOM 870 C CA . SER A 1 110 ? 38.562 -5.443 -44.788 1.00 45.81 110 SER A CA 1
ATOM 871 C C . SER A 1 110 ? 39.993 -4.895 -44.677 1.00 45.81 110 SER A C 1
ATOM 873 O O . SER A 1 110 ? 40.319 -3.818 -45.170 1.00 45.81 110 SER A O 1
ATOM 875 N N . THR A 1 111 ? 40.922 -5.731 -44.216 1.00 48.22 111 THR A N 1
ATOM 876 C CA . THR A 1 111 ? 42.291 -5.717 -44.745 1.00 48.22 111 THR A CA 1
ATOM 877 C C . THR A 1 111 ? 42.319 -6.430 -46.101 1.00 48.22 111 THR A C 1
ATOM 879 O O . THR A 1 111 ? 42.177 -7.648 -46.161 1.00 48.22 111 THR A O 1
ATOM 882 N N . ASN A 1 112 ? 42.567 -5.703 -47.197 1.00 43.34 112 ASN A N 1
ATOM 883 C CA . ASN A 1 112 ? 43.281 -6.287 -48.338 1.00 43.34 112 ASN A CA 1
ATOM 884 C C . ASN A 1 112 ? 44.047 -5.220 -49.156 1.00 43.34 112 ASN A C 1
ATOM 886 O O . ASN A 1 112 ? 43.415 -4.332 -49.732 1.00 43.34 112 ASN A O 1
ATOM 890 N N . PRO A 1 113 ? 45.392 -5.281 -49.235 1.00 49.88 113 PRO A N 1
ATOM 891 C CA . PRO A 1 113 ? 46.201 -4.400 -50.067 1.00 49.88 113 PRO A CA 1
ATOM 892 C C . PRO A 1 113 ? 46.404 -5.020 -51.462 1.00 49.88 113 PRO A C 1
ATOM 894 O O . PRO A 1 113 ? 47.081 -6.034 -51.611 1.00 49.88 113 PRO A O 1
ATOM 897 N N . GLY A 1 114 ? 45.837 -4.403 -52.501 1.00 41.12 114 GLY A N 1
ATOM 898 C CA . GLY A 1 114 ? 46.004 -4.826 -53.897 1.00 41.12 114 GLY A CA 1
ATOM 899 C C . GLY A 1 114 ? 46.991 -3.940 -54.658 1.00 41.12 114 GLY A C 1
ATOM 900 O O . GLY A 1 114 ? 46.686 -2.794 -54.971 1.00 41.12 114 GLY A O 1
ATOM 901 N N . ARG A 1 115 ? 48.172 -4.488 -54.956 1.00 42.34 115 ARG A N 1
ATOM 902 C CA . ARG A 1 115 ? 49.234 -3.945 -55.824 1.00 42.34 115 ARG A CA 1
ATOM 903 C C . ARG A 1 115 ? 49.135 -4.633 -57.202 1.00 42.34 115 ARG A C 1
ATOM 905 O O . ARG A 1 115 ? 48.923 -5.840 -57.220 1.00 42.34 115 ARG A O 1
ATOM 912 N N . GLY A 1 116 ? 49.379 -3.912 -58.305 1.00 41.19 116 GLY A N 1
ATOM 913 C CA . GLY A 1 116 ? 49.608 -4.462 -59.665 1.00 41.19 116 GLY A CA 1
ATOM 914 C C . GLY A 1 116 ? 48.693 -3.840 -60.735 1.00 41.19 116 GLY A C 1
ATOM 915 O O . GLY A 1 116 ? 47.491 -4.045 -60.680 1.00 41.19 116 GLY A O 1
ATOM 916 N N . GLU A 1 117 ? 49.166 -2.876 -61.536 1.00 43.12 117 GLU A N 1
ATOM 917 C CA . GLU A 1 117 ? 49.810 -3.018 -62.870 1.00 43.12 117 GLU A CA 1
ATOM 918 C C . GLU A 1 117 ? 48.824 -3.103 -64.062 1.00 43.12 117 GLU A C 1
ATOM 920 O O . GLU A 1 117 ? 47.946 -3.958 -64.076 1.00 43.12 117 GLU A O 1
ATOM 925 N N . GLY A 1 118 ? 49.035 -2.266 -65.100 1.00 38.75 118 GLY A N 1
ATOM 926 C CA . GLY A 1 118 ? 48.658 -2.599 -66.489 1.00 38.75 118 GLY A CA 1
ATOM 927 C C . GLY A 1 118 ? 47.981 -1.530 -67.373 1.00 38.75 118 GLY A C 1
ATOM 928 O O . GLY A 1 118 ? 46.762 -1.444 -67.397 1.00 38.75 118 GLY A O 1
ATOM 929 N N . ASN A 1 119 ? 48.800 -0.844 -68.186 1.00 37.94 119 ASN A N 1
ATOM 930 C CA . ASN A 1 119 ? 48.591 -0.306 -69.551 1.00 37.94 119 ASN A CA 1
ATOM 931 C C . ASN A 1 119 ? 47.416 0.628 -69.934 1.00 37.94 119 ASN A C 1
ATOM 933 O O . ASN A 1 119 ? 46.288 0.195 -70.171 1.00 37.94 119 ASN A O 1
ATOM 937 N N . SER A 1 120 ? 47.780 1.859 -70.317 1.00 37.81 120 SER A N 1
ATOM 938 C CA . SER A 1 120 ? 47.687 2.360 -71.708 1.00 37.81 120 SER A CA 1
ATOM 939 C C . SER A 1 120 ? 48.786 3.387 -71.969 1.00 37.81 120 SER A C 1
ATOM 941 O O . SER A 1 120 ? 49.111 4.130 -71.016 1.00 37.81 120 SER A O 1
#

Organism: Trifolium pratense (NCBI:txid57577)

pLDDT: mean 78.03, std 19.0, range [37.81, 96.25]